Protein AF-A0A6B3EME2-F1 (afdb_monomer)

Mean predicted aligned error: 12.59 Å

Structure (mmCIF, N/CA/C/O backbone):
data_AF-A0A6B3EME2-F1
#
_entry.id   AF-A0A6B3EME2-F1
#
loop_
_atom_site.group_PDB
_atom_site.id
_atom_site.type_symbol
_atom_site.label_atom_id
_atom_site.label_alt_id
_atom_site.label_comp_id
_atom_site.label_asym_id
_atom_site.label_entity_id
_atom_site.label_seq_id
_atom_site.pdbx_PDB_ins_code
_atom_site.Cartn_x
_atom_site.Cartn_y
_atom_site.Cartn_z
_atom_site.occupancy
_atom_site.B_iso_or_equiv
_atom_site.auth_seq_id
_atom_site.auth_comp_id
_atom_site.auth_asym_id
_atom_site.auth_atom_id
_atom_site.pdbx_PDB_model_num
ATOM 1 N N . MET A 1 1 ? -34.135 7.546 91.796 1.00 41.97 1 MET A N 1
ATOM 2 C CA . MET A 1 1 ? -34.572 6.331 91.084 1.00 41.97 1 MET A CA 1
ATOM 3 C C . MET A 1 1 ? -33.851 6.341 89.742 1.00 41.97 1 MET A C 1
ATOM 5 O O . MET A 1 1 ? -34.157 7.229 88.966 1.00 41.97 1 MET A O 1
ATOM 9 N N . ALA A 1 2 ? -32.840 5.464 89.606 1.00 40.19 2 ALA A N 1
ATOM 10 C CA . ALA A 1 2 ? -32.101 5.000 88.410 1.00 40.19 2 ALA A CA 1
ATOM 11 C C . ALA A 1 2 ? -31.648 6.055 87.368 1.00 40.19 2 ALA A C 1
ATOM 13 O O . ALA A 1 2 ? -32.463 6.703 86.729 1.00 40.19 2 ALA A O 1
ATOM 14 N N . ASP A 1 3 ? -30.348 6.361 87.300 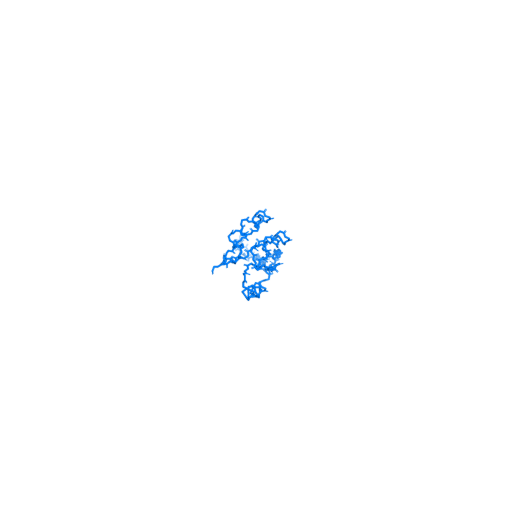1.00 35.88 3 ASP A N 1
ATOM 15 C CA . ASP A 1 3 ? -29.338 5.739 86.407 1.00 35.88 3 ASP A CA 1
ATOM 16 C C . ASP A 1 3 ? -29.458 6.173 84.935 1.00 35.88 3 ASP A C 1
ATOM 18 O O . ASP A 1 3 ? -30.412 5.822 84.252 1.00 35.88 3 ASP A O 1
ATOM 22 N N . SER A 1 4 ? -28.443 6.864 84.407 1.00 40.06 4 SER A N 1
ATOM 23 C CA . SER A 1 4 ? -27.502 6.210 83.486 1.00 40.06 4 SER A CA 1
ATOM 24 C C . SER A 1 4 ? -26.412 7.172 83.000 1.00 40.06 4 SER A C 1
ATOM 26 O O . SER A 1 4 ? -26.661 8.294 82.558 1.00 40.06 4 SER A O 1
ATOM 28 N N . PHE A 1 5 ? -25.187 6.670 83.100 1.00 40.59 5 PHE A N 1
ATOM 29 C CA . PHE A 1 5 ? -23.953 7.165 82.514 1.00 40.59 5 PHE A CA 1
ATOM 30 C C . PHE A 1 5 ? -24.002 7.204 80.979 1.00 40.59 5 PHE A C 1
ATOM 32 O O . PHE A 1 5 ? -24.592 6.341 80.335 1.00 40.59 5 PHE A O 1
ATOM 39 N N . GLY A 1 6 ? -23.222 8.113 80.396 1.00 39.25 6 GLY A N 1
ATOM 40 C CA . GLY A 1 6 ? -22.743 7.976 79.022 1.00 39.25 6 GLY A CA 1
ATOM 41 C C . GLY A 1 6 ? -21.622 8.967 78.703 1.00 39.25 6 GLY A C 1
ATOM 42 O O . GLY A 1 6 ? -21.920 10.116 78.380 1.00 39.25 6 GLY A O 1
ATOM 43 N N . PRO A 1 7 ? -20.338 8.574 78.796 1.00 46.97 7 PRO A N 1
ATOM 44 C CA . PRO A 1 7 ? -19.224 9.391 78.340 1.00 46.97 7 PRO A CA 1
ATOM 45 C C . PRO A 1 7 ? -18.828 9.079 76.882 1.00 46.97 7 PRO A C 1
ATOM 47 O O . PRO A 1 7 ? -18.902 7.938 76.440 1.00 46.97 7 PRO A O 1
ATOM 50 N N . ARG A 1 8 ? -18.302 10.126 76.225 1.00 44.31 8 ARG A N 1
ATOM 51 C CA . ARG A 1 8 ? -17.338 10.158 75.100 1.00 44.31 8 ARG A CA 1
ATOM 52 C C . ARG A 1 8 ? -17.806 9.697 73.712 1.00 44.31 8 ARG A C 1
ATOM 54 O O . ARG A 1 8 ? -18.018 8.522 73.445 1.00 44.31 8 ARG A O 1
ATOM 61 N N . ARG A 1 9 ? -17.833 10.660 72.783 1.00 39.97 9 ARG A N 1
ATOM 62 C CA . ARG A 1 9 ? -17.593 10.407 71.358 1.00 39.97 9 ARG A CA 1
ATOM 63 C C . ARG A 1 9 ? -16.101 10.576 71.102 1.00 39.97 9 ARG A C 1
ATOM 65 O O . ARG A 1 9 ? -15.632 11.702 70.964 1.00 39.97 9 ARG A O 1
ATOM 72 N N . ASP A 1 10 ? -15.407 9.448 71.066 1.00 37.69 10 ASP A N 1
ATOM 73 C CA . ASP A 1 10 ? -14.113 9.322 70.410 1.00 37.69 10 ASP A CA 1
ATOM 74 C C . ASP A 1 10 ? -14.339 9.000 68.925 1.00 37.69 10 ASP A C 1
ATOM 76 O O . ASP A 1 10 ? -15.404 8.534 68.512 1.00 37.69 10 ASP A O 1
ATOM 80 N N . ALA A 1 11 ? -13.343 9.365 68.131 1.00 44.16 11 ALA A N 1
ATOM 81 C CA . ALA A 1 11 ? -13.358 9.449 66.686 1.00 44.16 11 ALA A CA 1
ATOM 82 C C . ALA A 1 11 ? -13.379 8.096 65.952 1.00 44.16 11 ALA A C 1
ATOM 84 O O . ALA A 1 11 ? -12.918 7.085 66.466 1.00 44.16 11 ALA A O 1
ATOM 85 N N . ASP A 1 12 ? -13.852 8.195 64.706 1.00 44.16 12 ASP A N 1
ATOM 86 C CA . ASP A 1 12 ? -13.462 7.456 63.499 1.00 44.16 12 ASP A CA 1
ATOM 87 C C . ASP A 1 12 ? -13.535 5.918 63.483 1.00 44.16 12 ASP A C 1
ATOM 89 O O . ASP A 1 12 ? -12.800 5.223 64.173 1.00 44.16 12 ASP A O 1
ATOM 93 N N . ALA A 1 13 ? -14.370 5.396 62.578 1.00 39.97 13 ALA A N 1
ATOM 94 C CA . ALA A 1 13 ? -13.961 4.357 61.631 1.00 39.97 13 ALA A CA 1
ATOM 95 C C . ALA A 1 13 ? -15.094 4.061 60.634 1.00 39.97 13 ALA A C 1
ATOM 97 O O . ALA A 1 13 ? -16.103 3.439 60.962 1.00 39.97 13 ALA A O 1
ATOM 98 N N . GLY A 1 14 ? -14.869 4.484 59.390 1.00 44.16 14 GLY A N 1
ATOM 99 C CA . GLY A 1 14 ? -15.066 3.661 58.196 1.00 44.16 14 GLY A CA 1
ATOM 100 C C . GLY A 1 14 ? -16.445 3.049 57.941 1.00 44.16 14 GLY A C 1
ATOM 101 O O . GLY A 1 14 ? -16.743 1.955 58.409 1.00 44.16 14 GLY A O 1
ATOM 102 N N . ARG A 1 15 ? -17.201 3.679 57.034 1.00 43.66 15 ARG A N 1
ATOM 103 C CA . ARG A 1 15 ? -18.043 3.010 56.020 1.00 43.66 15 ARG A CA 1
ATOM 104 C C . ARG A 1 15 ? -18.448 4.025 54.947 1.00 43.66 15 ARG A C 1
ATOM 106 O O . ARG A 1 15 ? -19.556 4.547 54.942 1.00 43.66 15 ARG A O 1
ATOM 113 N N . ALA A 1 16 ? -17.531 4.301 54.023 1.00 46.22 16 ALA A N 1
ATOM 114 C CA . ALA A 1 16 ? -17.897 4.837 52.718 1.00 46.22 16 ALA A CA 1
ATOM 115 C C . ALA A 1 16 ? -18.212 3.643 51.806 1.00 46.22 16 ALA A C 1
ATOM 117 O O . ALA A 1 16 ? -17.329 3.064 51.181 1.00 46.22 16 ALA A O 1
ATOM 118 N N . SER A 1 17 ? -19.475 3.223 51.781 1.00 52.16 17 SER A N 1
ATOM 119 C CA . SER A 1 17 ? -19.991 2.360 50.721 1.00 52.16 17 SER A CA 1
ATOM 120 C C . SER A 1 17 ? -20.250 3.226 49.489 1.00 52.16 17 SER A C 1
ATOM 122 O O . SER A 1 17 ? -21.338 3.768 49.313 1.00 52.16 17 SER A O 1
ATOM 124 N N . GLY A 1 18 ? -19.221 3.378 48.667 1.00 39.06 18 GLY A N 1
ATOM 125 C CA . GLY A 1 18 ? -19.309 3.883 47.305 1.00 39.06 18 GLY A CA 1
ATOM 126 C C . GLY A 1 18 ? -18.372 3.031 46.470 1.00 39.06 18 GLY A C 1
ATOM 127 O O . GLY A 1 18 ? -17.182 3.316 46.400 1.00 39.06 18 GLY A O 1
ATOM 128 N N . GLY A 1 19 ? -18.883 1.914 45.952 1.00 43.25 19 GLY A N 1
ATOM 129 C CA . GLY A 1 19 ? -18.120 1.035 45.076 1.00 43.25 19 GLY A CA 1
ATOM 130 C C . GLY A 1 19 ? -17.734 1.795 43.814 1.00 43.25 19 GLY A C 1
ATOM 131 O O . GLY A 1 19 ? -18.594 2.122 43.006 1.00 43.25 19 GLY A O 1
ATOM 132 N N . PHE A 1 20 ? -16.446 2.090 43.677 1.00 53.81 20 PHE A N 1
ATOM 133 C CA . PHE A 1 20 ? -15.851 2.613 42.458 1.00 53.81 20 PHE A CA 1
ATOM 134 C C . PHE A 1 20 ? -14.766 1.636 42.005 1.00 53.81 20 PHE A C 1
ATOM 136 O O . PHE A 1 20 ? -13.754 1.490 42.696 1.00 53.81 20 PHE A O 1
ATOM 143 N N . ARG A 1 21 ? -15.062 0.940 40.899 1.00 53.91 21 ARG A N 1
ATOM 144 C CA . ARG A 1 21 ? -14.221 0.211 39.915 1.00 53.91 21 ARG A CA 1
ATOM 145 C C . ARG A 1 21 ? -15.153 -0.771 39.169 1.00 53.91 21 ARG A C 1
ATOM 147 O O . ARG A 1 21 ? -15.977 -1.362 39.871 1.00 53.91 21 ARG A O 1
ATOM 154 N N . PRO A 1 22 ? -15.042 -1.015 37.845 1.00 49.78 22 PRO A N 1
ATOM 155 C CA . PRO A 1 22 ? -13.938 -0.683 36.932 1.00 49.78 22 PRO A CA 1
ATOM 156 C C . PRO A 1 22 ? -14.380 -0.046 35.589 1.00 49.78 22 PRO A C 1
ATOM 158 O O . PRO A 1 22 ? -15.298 -0.538 34.945 1.00 49.78 22 PRO A O 1
ATOM 161 N N . ASP A 1 23 ? -13.645 0.950 35.094 1.00 51.44 23 ASP A N 1
ATOM 162 C CA . ASP A 1 23 ? -13.635 1.252 33.652 1.00 51.44 23 ASP A CA 1
ATOM 163 C C . ASP A 1 23 ? -12.445 0.503 33.022 1.00 51.44 23 ASP A C 1
ATOM 165 O O . ASP A 1 23 ? -11.450 1.113 32.638 1.00 51.44 23 ASP A O 1
ATOM 169 N N . GLU A 1 24 ? -12.483 -0.836 33.010 1.00 59.69 24 GLU A N 1
ATOM 170 C CA . GLU A 1 24 ? -11.432 -1.671 32.385 1.00 59.69 24 GLU A CA 1
ATOM 171 C C . GLU A 1 24 ? -11.845 -2.297 31.044 1.00 59.69 24 GLU A C 1
ATOM 173 O O . GLU A 1 24 ? -11.019 -2.953 30.429 1.00 59.69 24 GLU A O 1
ATOM 178 N N . ASP A 1 25 ? -13.053 -2.044 30.531 1.00 58.91 25 ASP A N 1
ATOM 179 C CA . ASP A 1 25 ? -13.520 -2.667 29.279 1.00 58.91 25 ASP A CA 1
ATOM 180 C C . ASP A 1 25 ? -14.507 -1.796 28.481 1.00 58.91 25 ASP A C 1
ATOM 182 O O . ASP A 1 25 ? -15.315 -2.314 27.713 1.00 58.91 25 ASP A O 1
ATOM 186 N N . GLU A 1 26 ? -14.483 -0.464 28.617 1.00 54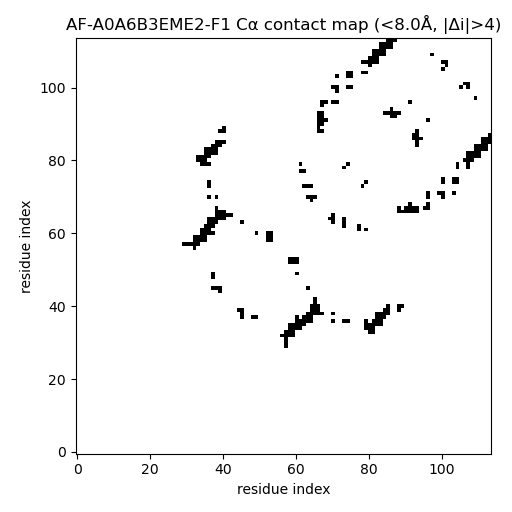.56 26 GLU A N 1
ATOM 187 C CA . GLU A 1 26 ? -15.218 0.351 27.641 1.00 54.56 26 GLU A CA 1
ATOM 188 C C . GLU A 1 26 ? -14.464 0.304 26.304 1.00 54.56 26 GLU A C 1
ATOM 190 O O . GLU A 1 26 ? -13.333 0.805 26.228 1.00 54.56 26 GLU A O 1
ATOM 195 N N . PRO A 1 27 ? -15.037 -0.298 25.236 1.00 52.47 27 PRO A N 1
ATOM 196 C CA . PRO A 1 27 ? -14.411 -0.258 23.932 1.00 52.47 27 PRO A CA 1
ATOM 197 C C . PRO A 1 27 ? -14.335 1.210 23.534 1.00 52.47 27 PRO A C 1
ATOM 199 O O . PRO A 1 27 ? -15.347 1.843 23.223 1.00 52.47 27 PRO A O 1
ATOM 202 N N . ARG A 1 28 ? -13.116 1.764 23.554 1.00 55.38 28 ARG A N 1
ATOM 203 C CA . ARG A 1 28 ? -12.838 3.039 22.891 1.00 55.38 28 ARG A CA 1
ATOM 204 C C . ARG A 1 28 ? -13.445 2.921 21.493 1.00 55.38 28 ARG A C 1
ATOM 206 O O . ARG A 1 28 ? -13.285 1.846 20.905 1.00 55.38 28 ARG A O 1
ATOM 213 N N . PRO A 1 29 ? -14.143 3.950 20.973 1.00 59.28 29 PRO A N 1
ATOM 214 C CA . PRO A 1 29 ? -14.635 3.913 19.601 1.00 59.28 29 PRO A CA 1
ATOM 215 C C . PRO A 1 29 ? -13.474 3.435 18.739 1.00 59.28 29 PRO A C 1
ATOM 217 O O . PRO A 1 29 ? -12.413 4.064 18.762 1.00 59.28 29 PRO A O 1
ATOM 220 N N . ARG A 1 30 ? -13.621 2.239 18.149 1.00 59.97 30 ARG A N 1
ATOM 221 C CA . ARG A 1 30 ? -12.523 1.595 17.431 1.00 59.97 30 ARG A CA 1
ATOM 222 C C . ARG A 1 30 ? -12.085 2.612 16.393 1.00 59.97 30 ARG A C 1
ATOM 224 O O . ARG A 1 30 ? -12.922 3.079 15.621 1.00 59.97 30 ARG A O 1
ATOM 231 N N . ALA A 1 31 ? -10.828 3.044 16.480 1.00 70.94 31 ALA A N 1
ATOM 232 C CA . ALA A 1 31 ? -10.255 3.903 15.460 1.00 70.94 31 ALA A CA 1
ATOM 233 C C . ALA A 1 31 ? -10.540 3.251 14.101 1.00 70.94 31 ALA A C 1
ATOM 235 O O . ALA A 1 31 ? -10.600 2.021 14.025 1.00 70.94 31 ALA A O 1
ATOM 236 N N . GLU A 1 32 ? -10.789 4.057 13.068 1.00 83.94 32 GLU A N 1
ATOM 237 C CA . GLU A 1 32 ? -10.963 3.514 11.719 1.00 83.94 32 GLU A CA 1
ATOM 238 C C . GLU A 1 32 ? -9.810 2.541 11.412 1.00 83.94 32 GLU A C 1
ATOM 240 O O . GLU A 1 32 ? -8.671 2.821 11.812 1.00 83.94 32 GLU A O 1
ATOM 245 N N . PRO A 1 33 ? -10.101 1.378 10.797 1.00 92.44 33 PRO A N 1
ATOM 246 C CA . PRO A 1 33 ? -9.089 0.361 10.553 1.00 92.44 33 PRO A CA 1
ATOM 247 C C . PRO A 1 33 ? -7.950 0.941 9.711 1.00 92.44 33 PRO A C 1
ATOM 249 O O . PRO A 1 33 ? -8.173 1.743 8.804 1.00 92.44 33 PRO A O 1
ATOM 252 N N . ILE A 1 34 ? -6.723 0.533 10.021 1.00 96.19 34 ILE A N 1
ATOM 253 C CA . ILE A 1 34 ? -5.515 0.978 9.333 1.00 96.19 34 ILE A CA 1
ATOM 254 C C . ILE A 1 34 ? -5.550 0.438 7.907 1.00 96.19 34 ILE A C 1
ATOM 256 O O . ILE A 1 34 ? -5.532 -0.776 7.687 1.00 96.19 34 ILE A O 1
ATOM 260 N N . ARG A 1 35 ? -5.550 1.340 6.929 1.00 97.44 35 ARG A N 1
ATOM 261 C CA . ARG A 1 35 ? -5.660 0.992 5.513 1.00 97.44 35 ARG A CA 1
ATOM 262 C C . ARG A 1 35 ? -4.292 0.656 4.940 1.00 97.44 35 ARG A C 1
ATOM 264 O O . ARG A 1 35 ? -3.411 1.515 4.854 1.00 97.44 35 ARG A O 1
ATOM 271 N N . VAL A 1 36 ? -4.122 -0.587 4.511 1.00 98.25 36 VAL A N 1
ATOM 272 C CA . VAL A 1 36 ? -2.854 -1.138 4.031 1.00 98.25 36 VAL A CA 1
ATOM 273 C C . VAL A 1 36 ? -2.913 -1.422 2.532 1.00 98.25 36 VAL A C 1
ATOM 275 O O . VAL A 1 36 ? -3.810 -2.109 2.048 1.00 98.25 36 VAL A O 1
ATOM 278 N N . LEU A 1 37 ? -1.920 -0.930 1.794 1.00 98.38 37 LEU A N 1
ATOM 279 C CA . LEU A 1 37 ? -1.622 -1.340 0.419 1.00 98.38 37 LEU A CA 1
ATOM 280 C C . LEU A 1 37 ? -0.441 -2.320 0.437 1.00 98.38 37 LEU A C 1
ATOM 282 O O . LEU A 1 37 ? 0.629 -1.980 0.945 1.00 98.38 37 LEU A O 1
ATOM 286 N N . VAL A 1 38 ? -0.619 -3.516 -0.127 1.00 97.81 38 VAL A N 1
ATOM 287 C CA . VAL A 1 38 ? 0.437 -4.544 -0.210 1.00 97.81 38 VAL A CA 1
ATOM 288 C C . VAL A 1 38 ? 1.096 -4.514 -1.588 1.00 97.81 38 VAL A C 1
ATOM 290 O O . VAL A 1 38 ? 0.415 -4.635 -2.603 1.00 97.81 38 VAL A O 1
ATOM 293 N N . VAL A 1 39 ? 2.419 -4.380 -1.643 1.00 96.69 39 VAL A N 1
ATOM 294 C CA . VAL A 1 39 ? 3.184 -4.253 -2.889 1.00 96.69 39 VAL A CA 1
ATOM 295 C C . VAL A 1 39 ? 4.327 -5.260 -2.906 1.00 96.69 39 VAL A C 1
ATOM 297 O O . VAL A 1 39 ? 5.268 -5.144 -2.125 1.00 96.69 39 VAL A O 1
ATOM 300 N N . ASP A 1 40 ? 4.237 -6.243 -3.797 1.00 95.12 40 ASP A N 1
ATOM 301 C CA . ASP A 1 40 ? 5.229 -7.312 -3.961 1.00 95.12 40 ASP A CA 1
ATOM 302 C C . ASP A 1 40 ? 5.051 -7.953 -5.346 1.00 95.12 40 ASP A C 1
ATOM 304 O O . ASP A 1 40 ? 3.914 -8.106 -5.802 1.00 95.12 40 ASP A O 1
ATOM 308 N N . ASP A 1 41 ? 6.123 -8.353 -6.029 1.00 93.00 41 ASP A N 1
ATOM 309 C CA . ASP A 1 41 ? 6.044 -8.966 -7.363 1.00 93.00 41 ASP A CA 1
ATOM 310 C C . ASP A 1 41 ? 5.656 -10.462 -7.339 1.00 93.00 41 ASP A C 1
ATOM 312 O O . ASP A 1 41 ? 5.261 -11.030 -8.366 1.00 93.00 41 ASP A O 1
ATOM 316 N N . HIS A 1 42 ? 5.642 -11.090 -6.162 1.00 94.56 42 HIS A N 1
ATOM 317 C CA . HIS A 1 42 ? 5.237 -12.472 -5.932 1.00 94.56 42 HIS A CA 1
ATOM 318 C C . HIS A 1 42 ? 3.796 -12.571 -5.410 1.00 94.56 42 HIS A C 1
ATOM 320 O O . HIS A 1 42 ? 3.497 -12.419 -4.225 1.00 94.56 42 HIS A O 1
ATOM 326 N N . ALA A 1 43 ? 2.879 -12.974 -6.294 1.00 93.94 43 ALA A N 1
ATOM 327 C CA . ALA A 1 43 ? 1.454 -13.114 -5.970 1.00 93.94 43 ALA A CA 1
ATOM 328 C C . ALA A 1 43 ? 1.158 -14.028 -4.761 1.00 93.94 43 ALA A C 1
ATOM 330 O O . ALA A 1 43 ? 0.241 -13.752 -3.989 1.00 93.94 43 ALA A O 1
ATOM 331 N N . LEU A 1 44 ? 1.933 -15.105 -4.570 1.00 94.88 44 LEU A N 1
ATOM 332 C CA . LEU A 1 44 ? 1.758 -16.005 -3.424 1.00 94.88 44 LEU A CA 1
ATOM 333 C C . LEU A 1 44 ? 2.058 -15.302 -2.093 1.00 94.88 44 LEU A C 1
ATOM 335 O O . LEU A 1 44 ? 1.373 -15.553 -1.103 1.00 94.88 44 LEU A O 1
ATOM 339 N N . PHE A 1 45 ? 3.063 -14.426 -2.076 1.00 93.81 45 PHE A N 1
ATOM 340 C CA . PHE A 1 45 ? 3.443 -13.693 -0.877 1.00 93.81 45 PHE A CA 1
ATOM 341 C C . PHE A 1 45 ? 2.392 -12.642 -0.521 1.00 93.81 45 PHE A C 1
ATOM 343 O O . PHE A 1 45 ? 1.949 -12.608 0.626 1.00 93.81 45 PHE A O 1
ATOM 3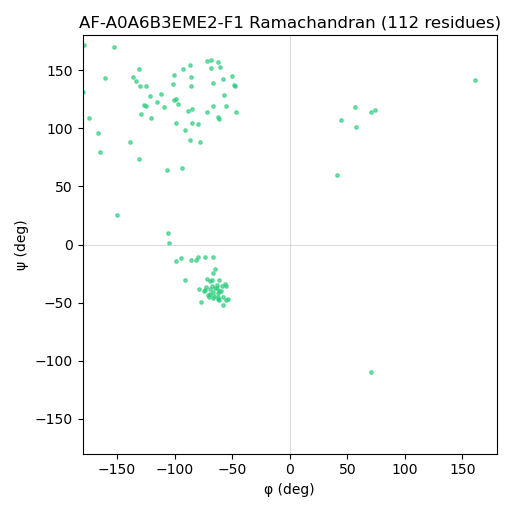50 N N . ARG A 1 46 ? 1.884 -11.892 -1.513 1.00 95.44 46 ARG A N 1
ATOM 351 C CA . ARG A 1 46 ? 0.754 -10.966 -1.307 1.00 95.44 46 ARG A CA 1
ATOM 352 C C . ARG A 1 46 ? -0.463 -11.663 -0.715 1.00 95.44 46 ARG A C 1
ATOM 354 O O . ARG A 1 46 ? -0.983 -11.211 0.300 1.00 95.44 46 ARG A O 1
ATOM 361 N N . ARG A 1 47 ? -0.854 -12.815 -1.276 1.00 96.00 47 ARG A N 1
ATOM 362 C CA . ARG A 1 47 ? -1.985 -13.587 -0.748 1.00 96.00 47 ARG A CA 1
ATOM 363 C C . ARG A 1 47 ? -1.735 -14.082 0.679 1.00 96.00 47 ARG A C 1
ATOM 365 O O . ARG A 1 47 ? -2.659 -14.115 1.485 1.00 96.00 47 ARG A O 1
ATOM 372 N N . GLY A 1 48 ? -0.501 -14.474 0.995 1.00 96.12 48 GLY A N 1
ATOM 373 C CA . GLY A 1 48 ? -0.105 -14.844 2.354 1.00 96.12 48 GLY A CA 1
ATOM 374 C C . GLY A 1 48 ? -0.242 -13.679 3.336 1.00 96.12 48 GLY A C 1
ATOM 375 O O . GLY A 1 48 ? -0.834 -13.854 4.399 1.00 96.12 48 GLY A O 1
ATOM 376 N N . LEU A 1 49 ? 0.246 -1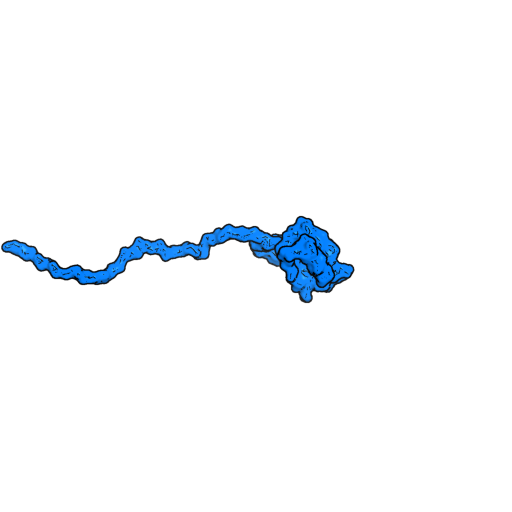2.492 2.963 1.00 95.94 49 LEU A N 1
ATOM 377 C CA . LEU A 1 49 ? 0.118 -11.278 3.771 1.00 95.94 49 LEU A CA 1
ATOM 378 C C . LEU A 1 49 ? -1.340 -10.875 3.967 1.00 95.94 49 LEU A C 1
ATOM 380 O O . LEU A 1 49 ? -1.728 -10.591 5.090 1.00 95.94 49 LEU A O 1
ATOM 384 N N . GLU A 1 50 ? -2.158 -10.901 2.918 1.00 95.81 50 GLU A N 1
ATOM 385 C CA . GLU A 1 50 ? -3.588 -10.594 3.015 1.00 95.81 50 GLU A CA 1
ATOM 386 C C . GLU A 1 50 ? -4.297 -11.519 4.015 1.00 95.81 50 GLU A C 1
ATOM 388 O O . GLU A 1 50 ? -5.033 -11.045 4.874 1.00 95.81 50 GLU A O 1
ATOM 393 N N . ILE A 1 51 ? -4.030 -12.831 3.961 1.00 96.31 51 ILE A N 1
ATOM 394 C CA . ILE A 1 51 ? -4.614 -13.806 4.897 1.00 96.31 51 ILE A CA 1
ATOM 395 C C . ILE A 1 51 ? -4.190 -13.518 6.340 1.00 96.31 51 ILE A C 1
ATOM 397 O O . ILE A 1 51 ? -5.020 -13.628 7.238 1.00 96.31 51 ILE A O 1
ATOM 401 N N . VAL A 1 52 ? -2.918 -13.179 6.567 1.00 96.50 52 VAL A N 1
ATOM 402 C CA . VAL A 1 52 ? -2.403 -12.870 7.910 1.00 96.50 52 VAL A CA 1
ATOM 403 C C . VAL A 1 52 ? -2.961 -11.542 8.417 1.00 96.50 52 VAL A C 1
ATOM 405 O O . VAL A 1 52 ? -3.409 -11.470 9.549 1.00 96.50 52 VAL A O 1
ATOM 408 N N . LEU A 1 53 ? -2.980 -10.495 7.594 1.00 95.56 53 LEU A N 1
ATOM 409 C CA . LEU A 1 53 ? -3.492 -9.182 7.993 1.00 95.56 53 LEU A CA 1
ATOM 410 C C . LEU A 1 53 ? -5.005 -9.205 8.230 1.00 95.56 53 LEU A C 1
ATOM 412 O O . LEU A 1 53 ? -5.487 -8.499 9.106 1.00 95.56 53 LEU A O 1
ATOM 416 N N . ALA A 1 54 ? -5.748 -10.055 7.516 1.00 91.38 54 ALA A N 1
ATOM 417 C CA . ALA A 1 54 ? -7.185 -10.230 7.715 1.00 91.38 54 ALA A CA 1
ATOM 418 C C . ALA A 1 54 ? -7.560 -10.853 9.074 1.00 91.38 54 ALA A C 1
ATOM 420 O O . ALA A 1 54 ? -8.745 -10.885 9.408 1.00 91.38 54 ALA A O 1
ATOM 421 N N . THR A 1 55 ? -6.598 -11.375 9.851 1.00 94.81 55 THR A N 1
ATOM 422 C CA . THR A 1 55 ? -6.871 -11.844 11.220 1.00 94.81 55 THR A CA 1
ATOM 423 C C . THR A 1 55 ? -6.898 -10.716 12.246 1.00 94.81 55 THR A C 1
ATOM 425 O O . THR A 1 55 ? -7.372 -10.941 13.357 1.00 94.81 55 THR A O 1
ATOM 428 N N . GLU A 1 56 ? -6.417 -9.524 11.887 1.00 95.88 56 GLU A N 1
ATOM 429 C CA . GLU A 1 56 ? -6.377 -8.352 12.760 1.00 95.88 56 GLU A CA 1
ATOM 430 C C . GLU A 1 56 ? -7.588 -7.446 12.487 1.00 95.88 56 GLU A C 1
ATOM 432 O O . GLU A 1 56 ? -7.801 -6.976 11.372 1.00 95.88 56 GLU A O 1
ATOM 437 N N . GLU A 1 57 ? -8.413 -7.197 13.508 1.00 92.00 57 GLU A N 1
ATOM 438 C CA . GLU A 1 57 ? -9.676 -6.452 13.354 1.00 92.00 57 GLU A CA 1
ATOM 439 C C . GLU A 1 57 ? -9.486 -4.936 13.146 1.00 92.00 57 GLU A C 1
ATOM 441 O O . GLU A 1 57 ? -10.452 -4.225 12.862 1.00 92.00 57 GLU A O 1
ATOM 446 N N . ASP A 1 58 ? -8.269 -4.429 13.337 1.00 94.94 58 ASP A N 1
ATOM 447 C CA . ASP A 1 58 ? -7.881 -3.026 13.189 1.00 94.94 58 ASP A CA 1
ATOM 448 C C . ASP A 1 58 ? -7.072 -2.757 11.910 1.00 94.94 58 ASP A C 1
ATOM 450 O O . ASP A 1 58 ? -6.567 -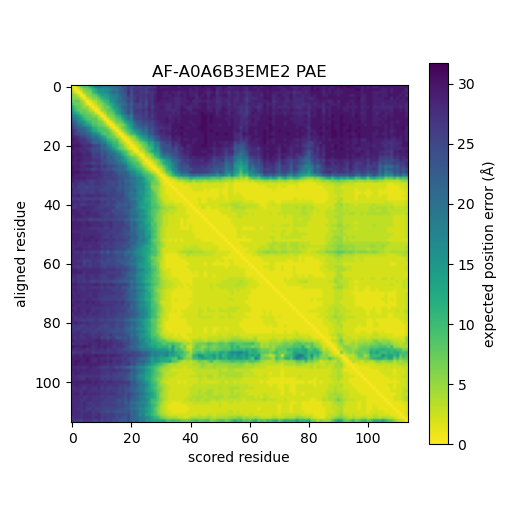1.647 11.739 1.00 94.94 58 ASP A O 1
ATOM 454 N N . ILE A 1 59 ? -6.977 -3.731 10.997 1.00 96.25 59 ILE A N 1
ATOM 455 C CA . ILE A 1 59 ? -6.268 -3.611 9.717 1.00 96.25 59 ILE A CA 1
ATOM 456 C C . ILE A 1 59 ? -7.207 -3.949 8.555 1.00 96.25 59 ILE A C 1
ATOM 458 O O . ILE A 1 59 ? -7.927 -4.943 8.569 1.00 96.25 59 ILE A O 1
ATOM 462 N N . GLU A 1 60 ? -7.150 -3.142 7.498 1.00 96.81 60 GLU A N 1
ATOM 463 C CA . GLU A 1 60 ? -7.864 -3.382 6.246 1.00 96.81 60 GLU A CA 1
ATOM 464 C C . GLU A 1 60 ? -6.889 -3.341 5.066 1.00 96.81 60 GLU A C 1
ATOM 466 O O . GLU A 1 60 ? -6.259 -2.317 4.802 1.00 96.81 60 GLU A O 1
ATOM 471 N N . VAL A 1 61 ? -6.777 -4.435 4.308 1.00 97.62 61 VAL A N 1
ATOM 472 C CA . VAL A 1 61 ? -6.037 -4.426 3.038 1.00 97.62 61 VAL A CA 1
ATOM 473 C C . VAL A 1 61 ? -6.923 -3.807 1.960 1.00 97.62 61 VAL A C 1
ATOM 475 O O . VAL A 1 61 ? -7.845 -4.442 1.455 1.00 97.62 61 VAL A O 1
ATOM 478 N N . VAL A 1 62 ? -6.636 -2.558 1.597 1.00 97.81 62 VAL A N 1
ATOM 479 C CA . VAL A 1 62 ? -7.446 -1.786 0.638 1.00 97.81 62 VAL A CA 1
ATOM 480 C C . VAL A 1 62 ? -7.058 -2.041 -0.817 1.00 97.81 62 VAL A C 1
ATOM 482 O O . VAL A 1 62 ? -7.792 -1.674 -1.734 1.00 97.81 62 VAL A O 1
ATOM 485 N N . GLY A 1 63 ? -5.906 -2.670 -1.050 1.00 97.50 63 GLY A N 1
ATOM 486 C CA . GLY A 1 63 ? -5.461 -3.046 -2.382 1.00 97.50 63 GLY A CA 1
ATOM 487 C C . GLY A 1 63 ? -4.123 -3.775 -2.393 1.00 97.50 63 GLY A C 1
ATOM 488 O O . GLY A 1 63 ? -3.404 -3.844 -1.396 1.00 97.50 63 GLY A O 1
ATOM 489 N N . GLU A 1 64 ? -3.777 -4.274 -3.574 1.00 97.62 64 GLU A N 1
ATOM 490 C CA . GLU A 1 64 ? -2.512 -4.948 -3.862 1.00 97.62 64 GLU A CA 1
ATOM 491 C C . GLU A 1 64 ? -1.872 -4.380 -5.125 1.00 97.62 64 GLU A C 1
ATOM 493 O O . GLU A 1 64 ? -2.602 -4.000 -6.035 1.00 97.62 64 GLU A O 1
ATOM 498 N N . ALA A 1 65 ? -0.548 -4.397 -5.240 1.00 96.06 65 ALA A N 1
ATOM 499 C CA . ALA A 1 65 ? 0.166 -4.088 -6.476 1.00 96.06 65 ALA A CA 1
ATOM 500 C C . ALA A 1 65 ? 1.312 -5.080 -6.729 1.00 96.06 65 ALA A C 1
ATOM 502 O O . ALA A 1 65 ? 1.964 -5.542 -5.792 1.00 96.06 65 ALA A O 1
ATOM 503 N N . GLY A 1 66 ? 1.545 -5.410 -8.000 1.00 94.56 66 GLY A N 1
ATOM 504 C CA . GLY A 1 66 ? 2.605 -6.320 -8.442 1.00 94.56 66 GLY A CA 1
ATOM 505 C C . GLY A 1 66 ? 3.907 -5.637 -8.861 1.00 94.56 66 GLY A C 1
ATOM 506 O O . GLY A 1 66 ? 4.903 -6.317 -9.085 1.00 94.56 66 GLY A O 1
ATOM 507 N N . ASP A 1 67 ? 3.905 -4.313 -9.022 1.00 93.81 67 ASP A N 1
ATOM 508 C CA . ASP A 1 67 ? 5.109 -3.533 -9.295 1.00 93.81 67 ASP A CA 1
ATOM 509 C C . ASP A 1 67 ? 4.984 -2.085 -8.796 1.00 93.81 67 ASP A C 1
ATOM 511 O O . ASP A 1 67 ? 3.913 -1.622 -8.391 1.00 93.81 67 ASP A O 1
ATOM 515 N N . GLY A 1 68 ? 6.102 -1.354 -8.817 1.00 93.12 68 GLY A N 1
ATOM 516 C CA . GLY A 1 68 ? 6.158 0.015 -8.316 1.00 93.12 68 GLY A CA 1
ATOM 517 C C . GLY A 1 68 ? 5.317 1.030 -9.099 1.00 93.12 68 GLY A C 1
ATOM 518 O O . GLY A 1 68 ? 5.005 2.083 -8.548 1.00 93.12 68 GLY A O 1
ATOM 519 N N . SER A 1 69 ? 4.948 0.763 -10.357 1.00 93.88 69 SER A N 1
ATOM 520 C CA . SER A 1 69 ? 4.073 1.665 -11.120 1.00 93.88 69 SER A CA 1
ATOM 521 C C . SER A 1 69 ? 2.622 1.500 -10.681 1.00 93.88 69 SER A C 1
ATOM 523 O O . SER A 1 69 ? 1.985 2.490 -10.320 1.00 93.88 69 SER A O 1
ATOM 525 N N . GLU A 1 70 ? 2.144 0.255 -10.611 1.00 96.06 70 GLU A N 1
ATOM 526 C CA . GLU A 1 70 ? 0.808 -0.054 -10.084 1.00 96.06 70 GLU A CA 1
ATOM 527 C C . GLU A 1 70 ? 0.661 0.431 -8.630 1.00 96.06 70 GLU A C 1
ATOM 529 O O . GLU A 1 70 ? -0.392 0.935 -8.239 1.00 96.06 70 GLU A O 1
ATOM 534 N N . ALA A 1 71 ? 1.734 0.356 -7.837 1.00 96.12 71 ALA A N 1
ATOM 535 C CA . ALA A 1 71 ? 1.740 0.856 -6.466 1.00 96.12 71 ALA A CA 1
ATOM 536 C C . ALA A 1 71 ? 1.484 2.368 -6.372 1.00 96.12 71 ALA A C 1
ATOM 538 O O . ALA A 1 71 ? 0.758 2.807 -5.483 1.00 96.12 71 ALA A O 1
ATOM 539 N N . VAL A 1 72 ? 2.058 3.170 -7.276 1.00 96.56 72 VAL A N 1
ATOM 540 C CA . VAL A 1 72 ? 1.856 4.630 -7.301 1.00 96.56 72 VAL A CA 1
ATOM 541 C C . VAL A 1 72 ? 0.429 4.975 -7.726 1.00 96.56 72 VAL A C 1
ATOM 543 O O . VAL A 1 72 ? -0.199 5.833 -7.103 1.00 96.56 72 VAL A O 1
ATOM 546 N N . GLU A 1 73 ? -0.101 4.289 -8.742 1.00 97.25 73 GLU A N 1
ATOM 547 C CA . GLU A 1 73 ? -1.493 4.455 -9.185 1.00 97.25 73 GLU A CA 1
ATOM 548 C C . GLU A 1 73 ? -2.459 4.154 -8.032 1.00 97.25 73 GLU A C 1
ATOM 550 O O . GLU A 1 73 ? -3.253 5.006 -7.634 1.00 97.25 73 GLU A O 1
ATOM 555 N N . LYS A 1 74 ? -2.300 2.995 -7.385 1.00 98.06 74 LYS A N 1
ATOM 556 C CA . LYS A 1 74 ? -3.163 2.592 -6.269 1.00 98.06 74 LYS A CA 1
ATOM 557 C C . LYS A 1 74 ? -2.991 3.449 -5.028 1.00 98.06 74 LYS A C 1
ATOM 559 O O . LYS A 1 74 ? -3.975 3.715 -4.351 1.00 98.06 74 LYS A O 1
ATOM 564 N N . ALA A 1 75 ? -1.784 3.917 -4.720 1.00 98.00 75 ALA A N 1
ATOM 565 C CA . ALA A 1 75 ? -1.586 4.847 -3.611 1.00 98.00 75 ALA A CA 1
ATOM 566 C C . ALA A 1 75 ? -2.317 6.180 -3.842 1.00 98.00 75 ALA A C 1
ATOM 568 O O . ALA A 1 75 ? -2.839 6.756 -2.889 1.00 98.00 75 ALA A O 1
ATOM 569 N N . THR A 1 76 ? -2.382 6.640 -5.095 1.00 97.50 76 THR A N 1
ATOM 570 C CA . THR A 1 76 ? -3.123 7.852 -5.475 1.00 97.50 76 THR A CA 1
ATOM 571 C C . THR A 1 76 ? -4.625 7.663 -5.282 1.00 97.50 76 THR A C 1
ATOM 573 O O . THR A 1 76 ? -5.281 8.522 -4.694 1.00 97.50 76 THR A O 1
ATOM 576 N N . ASP A 1 77 ? -5.157 6.526 -5.732 1.00 98.00 77 ASP A N 1
ATOM 577 C CA . ASP A 1 77 ? -6.600 6.267 -5.724 1.00 98.00 77 ASP A CA 1
ATOM 578 C C . ASP A 1 77 ? -7.124 5.858 -4.341 1.00 98.00 77 ASP A C 1
ATOM 580 O O . ASP A 1 77 ? -8.227 6.236 -3.941 1.00 98.00 77 ASP A O 1
ATOM 584 N N . LEU A 1 78 ? -6.339 5.070 -3.604 1.00 97.88 78 LEU A N 1
ATOM 585 C CA . LEU A 1 78 ? -6.765 4.436 -2.356 1.00 97.88 78 LEU A CA 1
ATOM 586 C C . LEU A 1 78 ? -6.310 5.187 -1.107 1.00 97.88 78 LEU A C 1
ATOM 588 O O . LEU A 1 78 ? -6.824 4.871 -0.036 1.00 97.88 78 LEU A O 1
ATOM 592 N N . LEU A 1 79 ? -5.368 6.131 -1.221 1.00 97.12 79 LEU A N 1
ATOM 593 C CA . LEU A 1 79 ? -4.817 6.922 -0.110 1.00 97.12 79 LEU A CA 1
ATOM 594 C C . LEU A 1 79 ? -4.563 6.080 1.162 1.00 97.12 79 LEU A C 1
ATOM 596 O O . LEU A 1 79 ? -5.179 6.338 2.198 1.00 97.12 79 LEU A O 1
ATOM 600 N N . PRO A 1 80 ? -3.711 5.040 1.092 1.00 98.06 80 PRO A N 1
ATOM 601 C CA . PRO A 1 80 ? -3.490 4.134 2.215 1.00 98.06 80 PRO A CA 1
ATOM 602 C C . PRO A 1 80 ? -2.759 4.826 3.376 1.00 98.06 80 PRO A C 1
ATOM 604 O O . PRO A 1 80 ? -1.929 5.718 3.169 1.00 98.06 80 PRO A O 1
ATOM 607 N N . ASP A 1 81 ? -2.996 4.348 4.597 1.00 97.94 81 ASP A N 1
ATOM 608 C CA . ASP A 1 81 ? -2.243 4.762 5.784 1.00 97.94 81 ASP A CA 1
ATOM 609 C C . ASP A 1 81 ? -0.843 4.151 5.785 1.00 97.94 81 ASP A C 1
ATOM 611 O O . ASP A 1 81 ? 0.140 4.808 6.148 1.00 97.94 81 ASP A O 1
ATOM 615 N N . ILE A 1 82 ? -0.752 2.888 5.358 1.00 98.00 82 ILE A N 1
ATOM 616 C CA . ILE A 1 82 ? 0.487 2.118 5.290 1.00 98.00 82 ILE A CA 1
ATOM 617 C C . ILE A 1 82 ? 0.633 1.477 3.910 1.00 98.00 82 ILE A C 1
ATOM 619 O O . ILE A 1 82 ? -0.293 0.876 3.374 1.00 98.00 82 ILE A O 1
ATOM 623 N N . VAL A 1 83 ? 1.841 1.542 3.360 1.00 98.00 83 VAL A N 1
ATOM 624 C CA . VAL A 1 83 ? 2.270 0.735 2.218 1.00 98.00 83 VAL A CA 1
ATOM 625 C C . VAL A 1 83 ? 3.289 -0.288 2.711 1.00 98.00 83 VAL A C 1
ATOM 627 O O . VAL A 1 83 ? 4.349 0.085 3.220 1.00 98.00 83 VAL A O 1
ATOM 630 N N . LEU A 1 84 ? 2.969 -1.572 2.566 1.00 97.25 84 LEU A N 1
ATOM 631 C CA . LEU A 1 84 ? 3.923 -2.668 2.731 1.00 97.25 84 LEU A CA 1
ATOM 632 C C . LEU A 1 84 ? 4.595 -2.905 1.378 1.00 97.25 84 LEU A C 1
ATOM 634 O O . LEU A 1 84 ? 3.913 -3.250 0.419 1.00 97.25 84 LEU A O 1
ATOM 638 N N . MET A 1 85 ? 5.901 -2.671 1.290 1.00 95.69 85 MET A N 1
ATOM 639 C CA . MET A 1 85 ? 6.628 -2.577 0.023 1.00 95.69 85 MET A CA 1
ATOM 640 C C . MET A 1 85 ? 7.804 -3.551 -0.018 1.00 95.69 85 MET A C 1
ATOM 642 O O . MET A 1 85 ? 8.738 -3.414 0.774 1.00 95.69 85 MET A O 1
ATOM 646 N N . ASP A 1 86 ? 7.815 -4.483 -0.968 1.00 93.25 86 ASP A N 1
ATOM 647 C CA . ASP A 1 86 ? 9.019 -5.256 -1.272 1.00 93.25 86 ASP A CA 1
ATOM 648 C C . ASP A 1 86 ? 10.119 -4.362 -1.866 1.00 93.25 86 ASP A C 1
ATOM 650 O O . ASP A 1 86 ? 9.890 -3.471 -2.691 1.00 93.25 86 ASP A O 1
ATOM 654 N N . VAL A 1 87 ? 11.356 -4.595 -1.432 1.00 86.88 87 VAL A N 1
ATOM 655 C CA . VAL A 1 87 ? 12.530 -3.882 -1.945 1.00 86.88 87 VAL A CA 1
ATOM 656 C C . VAL A 1 87 ? 12.883 -4.357 -3.359 1.00 86.88 87 VAL A C 1
ATOM 658 O O . VAL A 1 87 ? 13.334 -3.545 -4.176 1.00 86.88 87 VAL A O 1
ATOM 661 N N . ARG A 1 88 ? 12.724 -5.654 -3.653 1.00 81.62 88 ARG A N 1
ATOM 662 C CA . ARG A 1 88 ? 13.311 -6.323 -4.826 1.00 81.62 88 ARG A CA 1
ATOM 663 C C . ARG A 1 88 ? 12.277 -6.651 -5.908 1.00 81.62 88 ARG A C 1
ATOM 665 O O . ARG A 1 88 ? 12.157 -7.796 -6.320 1.00 81.62 88 ARG A O 1
ATOM 672 N N . MET A 1 89 ? 11.672 -5.620 -6.489 1.00 82.12 89 MET A N 1
ATOM 673 C CA . MET A 1 89 ? 10.764 -5.781 -7.630 1.00 82.12 89 M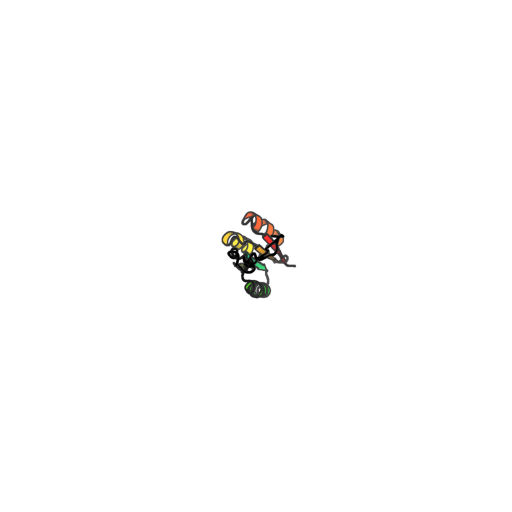ET A CA 1
ATOM 674 C C . MET A 1 89 ? 11.418 -5.449 -8.986 1.00 82.12 89 MET A C 1
ATOM 676 O O . MET A 1 89 ? 12.224 -4.514 -9.074 1.00 82.12 89 MET A O 1
ATOM 680 N N . PRO A 1 90 ? 11.054 -6.151 -10.076 1.00 66.81 90 PRO A N 1
ATO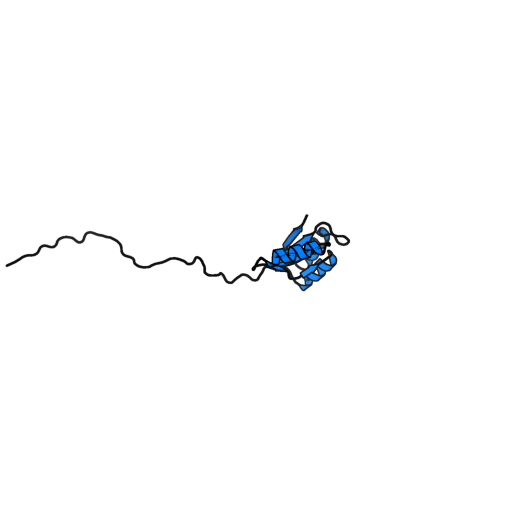M 681 C CA . PRO A 1 90 ? 11.427 -5.783 -11.436 1.00 66.81 90 PRO A CA 1
ATOM 682 C C . PRO A 1 90 ? 10.726 -4.488 -11.887 1.00 66.81 90 PRO A C 1
ATOM 684 O O . PRO A 1 90 ? 9.660 -4.124 -11.399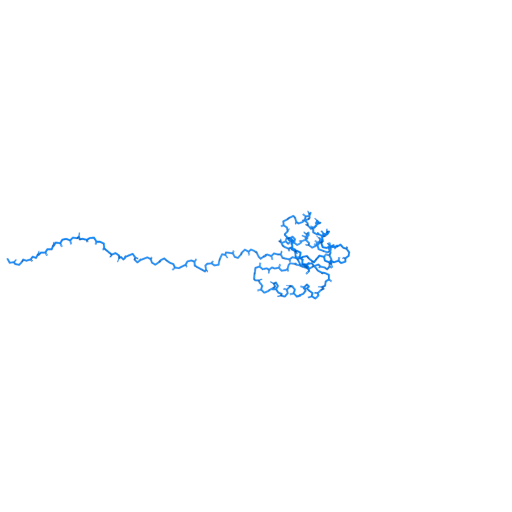 1.00 66.81 90 PRO A O 1
ATOM 687 N N . LYS A 1 91 ? 11.300 -3.821 -12.899 1.00 72.06 91 LYS A N 1
ATOM 688 C CA . LYS A 1 91 ? 10.863 -2.512 -13.433 1.00 72.06 91 LYS A CA 1
ATOM 689 C C . LYS A 1 91 ? 11.149 -1.359 -12.460 1.00 72.06 91 LYS A C 1
ATOM 691 O O . LYS A 1 91 ? 12.310 -1.001 -12.300 1.00 72.06 91 LYS A O 1
ATOM 696 N N . ARG A 1 92 ? 10.116 -0.760 -11.855 1.00 72.06 92 ARG A N 1
ATOM 697 C CA . ARG A 1 92 ? 10.256 0.291 -10.848 1.00 72.06 92 ARG A CA 1
ATOM 698 C C . ARG A 1 92 ? 10.465 -0.384 -9.502 1.00 72.06 92 ARG A C 1
ATOM 700 O O . ARG A 1 92 ? 9.523 -0.935 -8.935 1.00 72.06 92 ARG A O 1
ATOM 707 N N . GLY A 1 93 ? 11.706 -0.359 -9.028 1.00 79.81 93 GLY A N 1
ATOM 708 C CA . GLY A 1 93 ? 12.066 -0.969 -7.751 1.00 79.81 93 GLY A CA 1
ATOM 709 C C . GLY A 1 93 ? 11.340 -0.303 -6.580 1.00 79.81 93 GLY A C 1
ATOM 710 O O . GLY A 1 93 ? 10.945 0.865 -6.665 1.00 79.81 93 GLY A O 1
ATOM 711 N N . GLY A 1 94 ? 11.205 -1.019 -5.460 1.00 82.00 94 GLY A N 1
ATOM 712 C CA . GLY A 1 94 ? 10.461 -0.535 -4.292 1.00 82.00 94 GLY A CA 1
ATOM 713 C C . GLY A 1 94 ? 10.959 0.812 -3.759 1.00 82.00 94 GLY A C 1
ATOM 714 O O . GLY A 1 94 ? 10.163 1.659 -3.370 1.00 82.00 94 GLY A O 1
ATOM 715 N N . ILE A 1 95 ? 12.268 1.076 -3.839 1.00 87.31 95 ILE A N 1
ATOM 716 C CA . ILE A 1 95 ? 12.866 2.355 -3.412 1.00 87.31 95 ILE A CA 1
ATOM 717 C C . ILE A 1 95 ? 12.403 3.524 -4.296 1.00 87.31 95 ILE A C 1
ATOM 719 O O . ILE A 1 95 ? 12.047 4.583 -3.784 1.00 87.31 95 ILE A O 1
ATOM 723 N N . GLU A 1 96 ? 12.381 3.346 -5.617 1.00 90.50 96 GLU A N 1
ATOM 724 C CA . GLU A 1 96 ? 11.919 4.384 -6.549 1.00 90.50 96 GLU A CA 1
ATOM 725 C C . GLU A 1 96 ? 10.407 4.612 -6.444 1.00 90.50 96 GLU A C 1
ATOM 727 O O . GLU A 1 96 ? 9.926 5.726 -6.677 1.00 90.50 96 GLU A O 1
ATOM 732 N N . ALA A 1 97 ? 9.654 3.560 -6.108 1.00 93.38 97 ALA A N 1
ATOM 733 C CA . ALA A 1 97 ? 8.227 3.647 -5.827 1.00 93.38 97 ALA A CA 1
ATOM 734 C C . ALA A 1 97 ? 7.962 4.452 -4.546 1.00 93.38 97 ALA A C 1
ATOM 736 O O . ALA A 1 97 ? 7.076 5.301 -4.552 1.00 93.38 97 ALA A O 1
ATOM 737 N N . CYS A 1 98 ? 8.764 4.278 -3.486 1.00 93.50 98 CYS A N 1
ATOM 738 C CA . CYS A 1 98 ? 8.621 5.033 -2.237 1.00 93.50 98 CYS A CA 1
ATOM 739 C C . CYS A 1 98 ? 8.623 6.548 -2.453 1.00 93.50 98 CYS A C 1
ATOM 741 O O . CYS A 1 98 ? 7.766 7.245 -1.912 1.00 93.50 98 CYS A O 1
ATOM 743 N N . THR A 1 99 ? 9.569 7.062 -3.245 1.00 94.06 99 THR A N 1
ATOM 744 C CA . THR A 1 99 ? 9.654 8.501 -3.525 1.00 94.06 99 THR A CA 1
ATOM 745 C C . THR A 1 99 ? 8.394 9.004 -4.226 1.00 94.06 99 THR A C 1
ATOM 747 O O . THR A 1 99 ? 7.803 9.974 -3.765 1.00 94.06 99 THR A O 1
ATOM 750 N N . ALA A 1 100 ? 7.927 8.315 -5.270 1.00 95.88 100 ALA A N 1
ATOM 751 C CA . ALA A 1 100 ? 6.726 8.734 -5.995 1.00 95.88 100 ALA A CA 1
ATOM 752 C C . ALA A 1 100 ? 5.440 8.578 -5.175 1.00 95.88 100 ALA A C 1
ATOM 754 O O . ALA A 1 100 ? 4.581 9.454 -5.209 1.00 95.88 100 ALA A O 1
ATOM 755 N N . ILE A 1 101 ? 5.320 7.511 -4.380 1.00 96.94 101 ILE A N 1
ATOM 756 C CA . ILE A 1 101 ? 4.200 7.340 -3.447 1.00 96.94 101 ILE A CA 1
ATOM 757 C C . ILE A 1 101 ? 4.166 8.501 -2.454 1.00 96.94 101 ILE A C 1
ATOM 759 O O . ILE A 1 101 ? 3.097 9.023 -2.164 1.00 96.94 101 ILE A O 1
ATOM 763 N N . LYS A 1 102 ? 5.322 8.963 -1.964 1.00 96.50 102 LYS A N 1
ATOM 764 C CA . LYS A 1 102 ? 5.380 10.113 -1.056 1.00 96.50 102 LYS A CA 1
ATOM 765 C C . LYS A 1 102 ? 4.972 11.439 -1.691 1.00 96.50 102 LYS A C 1
ATOM 767 O O . LYS A 1 102 ? 4.549 12.330 -0.957 1.00 96.50 102 LYS A O 1
ATOM 772 N N . GLU A 1 103 ? 5.084 11.576 -3.007 1.00 96.75 103 GLU A N 1
ATOM 773 C CA . GLU A 1 103 ? 4.620 12.761 -3.732 1.00 96.75 103 GLU A CA 1
ATOM 774 C C . GLU A 1 103 ? 3.089 12.787 -3.854 1.00 96.75 103 GLU A C 1
ATOM 776 O O . GLU A 1 103 ? 2.488 13.846 -3.681 1.00 96.75 103 GLU A O 1
ATOM 781 N N . VAL A 1 104 ? 2.455 11.632 -4.100 1.00 96.19 104 VAL A N 1
ATOM 782 C CA . VAL A 1 104 ? 0.994 11.527 -4.311 1.00 96.19 104 VAL A CA 1
ATOM 783 C C . VAL A 1 104 ? 0.203 11.260 -3.026 1.00 96.19 104 VAL A C 1
ATOM 785 O O . VAL A 1 104 ? -0.924 11.725 -2.887 1.00 96.19 104 VAL A O 1
ATOM 788 N N . ALA A 1 105 ? 0.807 10.568 -2.058 1.00 96.62 105 ALA A N 1
ATOM 789 C CA . ALA A 1 105 ? 0.237 10.225 -0.756 1.00 96.62 105 ALA A CA 1
ATOM 790 C C . ALA A 1 105 ? 1.226 10.573 0.383 1.00 96.62 105 ALA A C 1
ATOM 792 O O . ALA A 1 105 ? 1.840 9.691 0.994 1.00 96.62 105 ALA A O 1
ATOM 793 N N . PRO A 1 106 ? 1.407 11.867 0.720 1.00 96.38 106 PRO A N 1
ATOM 794 C CA . PRO A 1 106 ? 2.433 12.301 1.677 1.00 96.38 106 PRO A CA 1
ATOM 795 C C . PRO A 1 106 ? 2.266 11.732 3.095 1.00 96.38 106 PRO A C 1
ATOM 797 O O . PRO A 1 106 ? 3.260 11.521 3.807 1.00 96.38 106 PRO A O 1
ATOM 800 N N . SER A 1 107 ? 1.021 11.472 3.508 1.00 95.62 107 SER A N 1
ATOM 801 C CA . SER A 1 107 ? 0.661 10.908 4.816 1.00 95.62 107 SER A CA 1
ATOM 802 C C . SER A 1 107 ? 1.020 9.429 4.954 1.00 95.62 107 SER A C 1
ATOM 804 O O . SER A 1 107 ? 1.368 9.015 6.064 1.00 95.62 107 SER A O 1
ATOM 806 N N . ALA A 1 108 ? 1.022 8.673 3.849 1.00 97.56 108 ALA A N 1
ATOM 807 C CA . ALA A 1 108 ? 1.253 7.234 3.848 1.00 97.56 108 ALA A CA 1
ATOM 808 C C . ALA A 1 108 ? 2.602 6.893 4.496 1.00 97.56 108 ALA A C 1
ATOM 810 O O . ALA A 1 108 ? 3.651 7.462 4.157 1.00 97.56 108 ALA A O 1
ATOM 811 N N . LYS A 1 109 ? 2.602 5.978 5.460 1.00 98.00 109 LYS A N 1
ATOM 812 C CA . LYS A 1 109 ? 3.822 5.386 6.017 1.00 98.00 109 LYS A CA 1
ATOM 813 C C . LYS A 1 109 ? 4.226 4.211 5.140 1.00 98.00 109 LYS A C 1
ATOM 815 O O . LYS A 1 109 ? 3.375 3.511 4.618 1.00 98.00 109 LYS A O 1
ATOM 820 N N . ILE A 1 110 ? 5.524 4.000 4.960 1.00 97.19 110 ILE A N 1
ATOM 821 C CA . ILE A 1 110 ? 6.020 2.915 4.112 1.00 97.19 110 ILE A CA 1
ATOM 822 C C . ILE A 1 110 ? 6.903 2.011 4.960 1.00 97.19 110 ILE A C 1
ATOM 824 O O . ILE A 1 110 ? 7.809 2.501 5.639 1.00 97.19 110 ILE A O 1
ATOM 828 N N . ILE A 1 111 ? 6.619 0.712 4.928 1.00 96.69 111 ILE A N 1
ATOM 829 C CA . ILE A 1 111 ? 7.392 -0.332 5.599 1.00 96.69 111 ILE A CA 1
ATOM 830 C C . ILE A 1 111 ? 7.981 -1.225 4.513 1.00 96.69 111 ILE A C 1
ATOM 832 O O . ILE A 1 111 ? 7.250 -1.777 3.694 1.00 96.69 111 ILE A O 1
ATOM 836 N N . MET A 1 112 ? 9.306 -1.355 4.513 1.00 93.75 112 MET A N 1
ATOM 837 C CA . MET A 1 112 ? 10.014 -2.188 3.544 1.00 93.75 112 MET A CA 1
ATOM 838 C C . MET A 1 112 ? 10.077 -3.644 4.017 1.00 93.75 112 MET A C 1
ATOM 840 O O . MET A 1 112 ? 10.406 -3.897 5.178 1.00 93.75 112 MET A O 1
ATOM 844 N N . LEU A 1 113 ? 9.824 -4.581 3.107 1.00 88.69 113 LEU A N 1
ATOM 845 C CA . LEU A 1 113 ? 9.978 -6.027 3.296 1.00 88.69 113 LEU A CA 1
ATOM 846 C C . LEU A 1 113 ? 11.297 -6.478 2.634 1.00 88.69 113 LEU A C 1
ATOM 848 O O . LEU A 1 113 ? 11.647 -5.956 1.574 1.00 88.69 113 LEU A O 1
ATOM 852 N N . THR A 1 114 ? 12.083 -7.358 3.278 1.00 81.38 114 THR A N 1
ATOM 853 C CA . THR A 1 114 ? 13.455 -7.719 2.837 1.00 81.38 114 THR A CA 1
ATOM 854 C C . THR A 1 114 ? 13.706 -9.217 2.746 1.00 81.38 114 THR A C 1
ATOM 856 O O . THR A 1 114 ? 13.097 -9.973 3.535 1.00 81.38 114 THR A O 1
#

Radius of gyration: 30.11 Å; Cα contacts (8 Å, |Δi|>4): 169; chains: 1; bounding box: 48×29×104 Å

Sequence (114 aa):
MADSFGPRRDADAGRASGGFRPDEDEPRPRAEPIRVLVVDDHALFRRGLEIVLATEEDIEVVGEAGDGSEAVEKATDLLPDIVLMDVRMPKRGGIEACTAIKEVAPSAKIIMLT

Solvent-accessible surface area (backbone atoms only — not comparable to full-atom values): 6961 Å² total; per-residue (Å²): 133,81,88,83,89,85,84,83,91,76,82,88,81,89,83,85,89,68,93,82,84,79,92,82,75,73,80,65,81,75,68,79,51,46,30,28,32,43,32,39,66,49,67,70,57,51,54,50,48,52,60,58,45,67,73,39,93,57,42,37,80,78,47,72,22,58,34,24,62,53,38,38,55,46,32,55,77,64,58,33,51,32,34,44,33,33,52,87,32,71,89,45,28,29,67,66,24,50,58,53,30,43,72,66,28,68,82,38,43,77,46,79,46,134

pLDDT: mean 81.22, std 21.5, range [35.88, 98.38]

Nearest PDB structures (foldseek):
  3t8y-assembly1_A  TM=9.707E-01  e=2.999E-08  Thermotoga maritima
  6ekh-assembly1_Y  TM=9.637E-01  e=3.203E-08  Methanococcus maripaludis
  4le2-assembly3_B-2  TM=9.522E-01  e=1.660E-07  Bacillus subtilis subsp. subtilis str. 168
  4le2-assembly4_D-2  TM=9.510E-01  e=2.811E-07  Bacillus subtilis subsp. subtilis str. 168
  5wq0-assembly4_D  TM=9.110E-01  e=3.429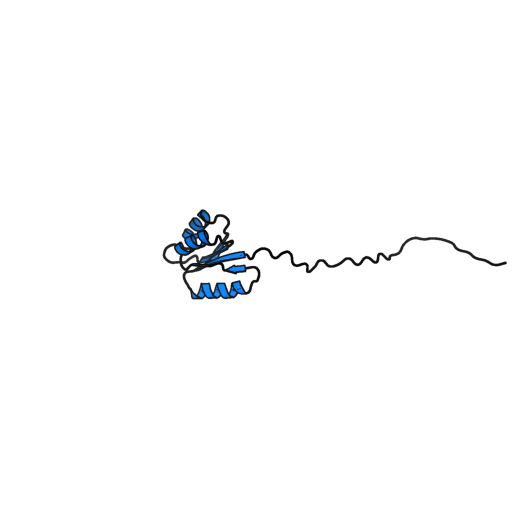E-06  Paenisporosarcina sp. TG-14

Secondary structure (DSSP, 8-state):
-----------------------S-----PPPPEEEEEE-S-HHHHHHHHHHHTT-TTEEEEEEESSHHHHHHHHHHH--SEEEEES--SSS-HHHHHHHHHHH-TT-EEEEE-

Foldseek 3Di:
DDDDDDDDDDDDDDDPPDDDDDPPDDPDPQPAAQEEEEEALDPVVSVVVQVVQVVDPRHDDQYYYNDLVVLLVCCLVVLGQEYEFEQDHPDQGRVNSVVSSCVRRVNYHYDYDD